Protein AF-A0A660VIP5-F1 (afdb_monomer)

pLDDT: mean 83.32, std 10.01, range [53.22, 92.81]

Secondary structure (DSSP, 8-state):
--------TT-S--------S--TT--EEEETTEEEE--TTHHHHHHHHHTEETTEE-GGGT--

Nearest PDB structures (foldseek):
  2emi-assembly1_A  TM=2.727E-01  e=9.345E+00  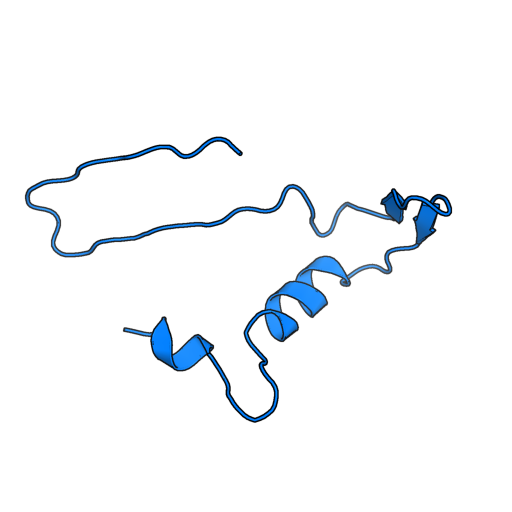Homo sapiens

Sequence (64 aa):
MWYTFCPRPGFATKGAAVVFAFGAGWDALETEEGRLAAPSGAAHYLEHVLFKRAGEDLSDRFAA

Mean predicted aligned error: 7.11 Å

Radius of gyration: 16.2 Å; Cα contacts (8 Å, |Δi|>4): 32; chains: 1; bounding box: 41×25×33 Å

Structure (mmCIF, N/CA/C/O backbone):
data_AF-A0A660VIP5-F1
#
_entry.id   AF-A0A660VIP5-F1
#
loop_
_atom_site.group_PDB
_atom_site.id
_atom_site.type_symbol
_atom_site.label_atom_id
_atom_site.label_alt_id
_atom_site.label_comp_id
_atom_site.label_asym_id
_atom_site.label_entity_id
_atom_site.label_seq_id
_atom_site.pdbx_PDB_ins_code
_atom_site.Cartn_x
_atom_site.Cartn_y
_atom_site.Cartn_z
_atom_site.occupancy
_atom_site.B_iso_or_equiv
_atom_site.auth_seq_id
_atom_site.auth_comp_id
_atom_site.auth_asym_id
_atom_site.auth_atom_id
_atom_site.pdbx_PDB_model_num
ATOM 1 N N . MET A 1 1 ? -2.160 16.109 -2.402 1.00 54.22 1 MET A N 1
ATOM 2 C CA . MET A 1 1 ? -1.464 14.893 -2.871 1.00 54.22 1 MET A CA 1
ATOM 3 C C . MET A 1 1 ? -0.087 15.318 -3.344 1.00 54.22 1 MET A C 1
ATOM 5 O O . MET A 1 1 ? -0.001 16.102 -4.279 1.00 54.22 1 MET A O 1
ATOM 9 N N . TRP A 1 2 ? 0.963 14.905 -2.640 1.00 66.31 2 TRP A N 1
ATOM 10 C CA . TRP A 1 2 ? 2.342 15.224 -3.009 1.00 66.31 2 TRP A CA 1
ATOM 11 C C . TRP A 1 2 ? 2.869 14.082 -3.875 1.00 66.31 2 TRP A C 1
ATOM 13 O O . TRP A 1 2 ? 2.741 12.926 -3.480 1.00 66.31 2 TRP A O 1
ATOM 23 N N . TYR A 1 3 ? 3.417 14.387 -5.050 1.00 82.25 3 TYR A N 1
ATOM 24 C CA . TYR A 1 3 ? 4.142 13.407 -5.854 1.00 82.25 3 TYR A CA 1
ATOM 25 C C . TYR A 1 3 ? 5.599 13.845 -5.974 1.00 82.25 3 TYR A C 1
ATOM 27 O O . TYR A 1 3 ? 5.891 15.033 -6.105 1.00 82.25 3 TYR A O 1
ATOM 35 N N . THR A 1 4 ? 6.508 12.876 -5.937 1.00 89.50 4 THR A N 1
ATOM 36 C CA . THR A 1 4 ? 7.938 13.105 -6.148 1.00 89.50 4 THR A CA 1
ATOM 37 C C . THR A 1 4 ? 8.322 12.498 -7.485 1.00 89.50 4 THR A C 1
ATOM 39 O O . THR A 1 4 ? 8.212 11.288 -7.674 1.00 89.50 4 THR A O 1
ATOM 42 N N . PHE A 1 5 ? 8.778 13.331 -8.419 1.00 91.25 5 PHE A N 1
ATOM 43 C CA . PHE A 1 5 ? 9.312 12.861 -9.694 1.00 91.25 5 PHE A CA 1
ATOM 44 C C . PHE A 1 5 ? 10.819 12.613 -9.573 1.00 91.25 5 PHE A C 1
ATOM 46 O O . PHE A 1 5 ? 11.570 13.509 -9.194 1.00 91.25 5 PHE A O 1
ATOM 53 N N . CYS A 1 6 ? 11.264 11.396 -9.891 1.00 90.19 6 CYS A N 1
ATOM 54 C CA . CYS A 1 6 ? 12.667 10.992 -9.787 1.00 90.19 6 CYS A CA 1
ATOM 55 C C . CYS A 1 6 ? 13.178 10.490 -11.151 1.00 90.19 6 CYS A C 1
ATOM 57 O O . CYS A 1 6 ? 13.093 9.291 -11.435 1.00 90.19 6 CYS A O 1
ATOM 59 N N . PRO A 1 7 ? 13.678 11.381 -12.030 1.00 90.81 7 PRO A N 1
ATOM 60 C CA . PRO A 1 7 ? 14.239 10.970 -13.310 1.00 90.81 7 PRO A CA 1
ATOM 61 C C . PRO A 1 7 ? 15.553 10.216 -13.083 1.00 90.81 7 PRO A C 1
ATOM 63 O O . PRO A 1 7 ? 16.496 10.748 -12.500 1.00 90.81 7 PRO A O 1
ATOM 66 N N . ARG A 1 8 ? 15.621 8.970 -13.561 1.00 89.31 8 ARG A N 1
ATOM 67 C CA . ARG A 1 8 ? 16.805 8.104 -13.446 1.00 89.31 8 ARG A CA 1
ATOM 68 C C . ARG A 1 8 ? 17.269 7.623 -14.828 1.00 89.31 8 ARG A C 1
ATOM 70 O O . ARG A 1 8 ? 17.012 6.476 -15.190 1.00 89.31 8 ARG A O 1
ATOM 77 N N . PRO A 1 9 ? 17.889 8.499 -15.646 1.00 90.75 9 PRO A N 1
ATOM 78 C CA . PRO A 1 9 ? 18.412 8.103 -16.952 1.00 90.75 9 PRO A CA 1
ATOM 79 C C . PRO A 1 9 ? 19.487 7.017 -16.792 1.00 90.75 9 PRO A C 1
ATOM 81 O O . PRO A 1 9 ? 20.286 7.061 -15.861 1.00 90.75 9 PRO A O 1
ATOM 84 N N . GLY A 1 10 ? 19.486 6.026 -17.684 1.00 92.81 10 GLY A N 1
ATOM 85 C CA . GLY A 1 10 ? 20.411 4.884 -17.640 1.00 92.81 10 GLY A CA 1
ATOM 86 C C . GLY A 1 10 ? 19.963 3.710 -16.761 1.00 92.81 10 GLY A C 1
ATOM 87 O O . GLY A 1 10 ? 20.587 2.655 -16.811 1.00 92.81 10 GLY A O 1
ATOM 88 N N . PHE A 1 11 ? 18.875 3.843 -15.996 1.00 91.94 11 PHE A N 1
ATOM 89 C CA . PHE A 1 11 ? 18.290 2.715 -15.267 1.00 91.94 11 PHE A CA 1
ATOM 90 C C . PHE A 1 11 ? 17.463 1.846 -16.221 1.00 91.94 11 PHE A C 1
ATOM 92 O O . PHE A 1 11 ? 16.679 2.362 -17.019 1.00 91.94 11 PHE A O 1
ATOM 99 N N . ALA A 1 12 ? 17.631 0.526 -16.122 1.00 90.50 12 ALA A N 1
ATOM 100 C CA . ALA A 1 12 ? 16.942 -0.435 -16.985 1.00 90.50 12 ALA A CA 1
ATOM 101 C C . ALA A 1 12 ? 15.436 -0.541 -16.686 1.00 90.50 12 ALA A C 1
ATOM 103 O O . ALA A 1 12 ? 14.647 -0.813 -17.586 1.00 90.50 12 ALA A O 1
ATOM 104 N N . THR A 1 13 ? 15.031 -0.299 -15.437 1.00 86.69 13 THR A N 1
ATOM 105 C CA . THR A 1 13 ? 13.641 -0.402 -14.980 1.00 86.69 13 THR A CA 1
ATOM 106 C C . THR A 1 13 ? 13.097 0.949 -14.530 1.00 86.69 13 THR A C 1
ATOM 108 O O . THR A 1 13 ? 13.820 1.820 -14.036 1.00 86.69 13 THR A O 1
ATOM 111 N N . LYS A 1 14 ? 11.785 1.125 -14.704 1.00 87.69 14 LYS A N 1
ATOM 112 C CA . LYS A 1 14 ? 11.025 2.272 -14.200 1.00 87.69 14 LYS A CA 1
ATOM 113 C C . LYS A 1 14 ? 10.057 1.763 -13.142 1.00 87.69 14 LYS A C 1
ATOM 115 O O . LYS A 1 14 ? 9.490 0.692 -13.305 1.00 87.69 14 LYS A 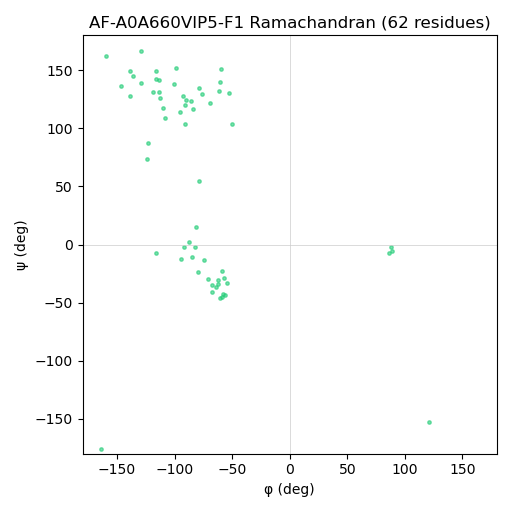O 1
ATOM 120 N N . GLY A 1 15 ? 9.866 2.538 -12.081 1.00 87.38 15 GLY A N 1
ATOM 121 C CA . GLY A 1 15 ? 8.947 2.196 -11.003 1.00 87.38 15 GLY A CA 1
ATOM 122 C C . GLY A 1 15 ? 8.163 3.417 -10.552 1.00 87.38 15 GLY A C 1
ATOM 123 O O . GLY A 1 15 ? 8.662 4.542 -10.611 1.00 87.38 15 GLY A O 1
ATOM 124 N N . ALA A 1 16 ? 6.939 3.178 -10.101 1.00 88.31 16 ALA A N 1
ATOM 125 C CA . ALA A 1 16 ? 6.098 4.159 -9.440 1.00 88.31 16 ALA A CA 1
ATOM 126 C C . ALA A 1 16 ? 5.443 3.489 -8.230 1.00 88.31 16 ALA A C 1
ATOM 128 O O . ALA A 1 16 ? 5.124 2.303 -8.278 1.00 88.31 16 ALA A O 1
ATOM 129 N N . ALA A 1 17 ? 5.257 4.248 -7.156 1.00 87.81 17 ALA A N 1
ATOM 130 C CA . ALA A 1 17 ? 4.594 3.776 -5.951 1.00 87.81 17 ALA A CA 1
ATOM 131 C C . ALA A 1 17 ? 3.497 4.763 -5.555 1.00 87.81 17 ALA A C 1
ATOM 133 O O . ALA A 1 17 ? 3.693 5.979 -5.611 1.00 87.81 17 ALA A O 1
ATOM 134 N N . VAL A 1 18 ? 2.357 4.222 -5.138 1.00 86.69 18 VAL A N 1
ATOM 135 C CA . VAL A 1 18 ? 1.287 4.965 -4.473 1.00 86.69 18 VAL A CA 1
ATOM 136 C C . VAL A 1 18 ? 1.228 4.445 -3.049 1.00 86.69 18 VAL A C 1
ATOM 138 O O . VAL A 1 18 ? 1.146 3.239 -2.835 1.00 86.69 18 VAL A O 1
ATOM 141 N N . VAL A 1 19 ? 1.315 5.350 -2.080 1.00 87.69 19 VAL A N 1
ATOM 142 C CA . VAL A 1 19 ? 1.336 5.001 -0.659 1.00 87.69 19 VAL A CA 1
ATOM 143 C C . VAL A 1 19 ? 0.138 5.644 0.016 1.00 87.69 19 VAL A C 1
ATOM 145 O O . VAL A 1 19 ? -0.106 6.841 -0.145 1.00 87.69 19 VAL A O 1
ATOM 148 N N . PHE A 1 20 ? -0.587 4.84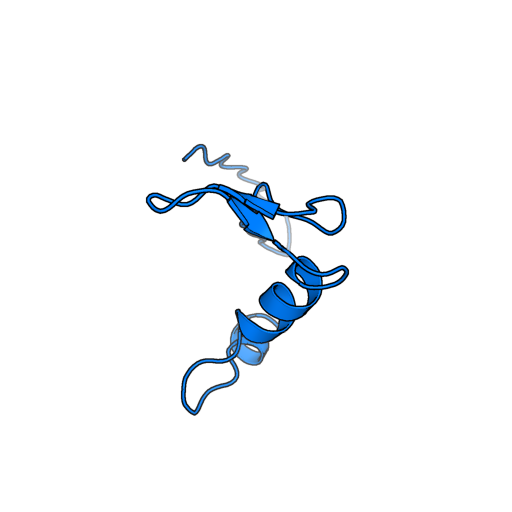4 0.789 1.00 85.19 20 PHE A N 1
ATOM 149 C CA . PHE A 1 20 ? -1.670 5.303 1.645 1.00 85.19 20 PHE A CA 1
ATOM 150 C C . PHE A 1 20 ? -1.155 5.408 3.078 1.00 85.19 20 PHE A C 1
ATOM 152 O O . PHE A 1 20 ? -0.430 4.534 3.549 1.00 85.19 20 PHE A O 1
ATOM 159 N N . ALA A 1 21 ? -1.535 6.469 3.789 1.00 87.06 21 ALA A N 1
ATOM 160 C CA . ALA A 1 21 ? -1.212 6.637 5.204 1.00 87.06 21 ALA A CA 1
ATOM 161 C C . ALA A 1 21 ? -2.155 5.793 6.085 1.00 87.06 21 ALA A C 1
ATOM 163 O O . ALA A 1 21 ? -2.829 6.321 6.957 1.00 87.06 21 ALA A O 1
ATOM 164 N N . PHE A 1 22 ? -2.234 4.491 5.811 1.00 86.94 22 PHE A N 1
ATOM 165 C CA . PHE A 1 22 ? -3.067 3.517 6.510 1.00 86.94 22 PHE A CA 1
ATOM 166 C C . PHE A 1 22 ? -2.335 2.172 6.534 1.00 86.94 22 PHE A C 1
ATOM 168 O O . PHE A 1 22 ? -1.746 1.768 5.534 1.00 86.94 22 PHE A O 1
ATOM 175 N N . GLY A 1 23 ? -2.336 1.485 7.676 1.00 88.44 23 GLY A N 1
ATOM 176 C CA . GLY A 1 23 ? -1.549 0.265 7.847 1.00 88.44 23 GLY A CA 1
ATOM 177 C C . GLY A 1 23 ? -1.976 -0.560 9.054 1.00 88.44 23 GLY A C 1
ATOM 178 O O . GLY A 1 23 ? -2.929 -0.223 9.746 1.00 88.44 23 GLY A O 1
ATOM 179 N N . ALA A 1 24 ? -1.245 -1.642 9.329 1.00 84.56 24 ALA A N 1
ATOM 180 C CA . ALA A 1 24 ? -1.616 -2.637 10.342 1.00 84.56 24 ALA A CA 1
ATOM 181 C C . ALA A 1 24 ? -1.770 -2.092 11.777 1.00 84.56 24 ALA A C 1
ATOM 183 O O . ALA A 1 24 ? -2.445 -2.717 12.587 1.00 84.56 24 ALA A O 1
ATOM 184 N N . GLY A 1 25 ? -1.145 -0.953 12.093 1.00 85.25 25 GLY A N 1
ATOM 185 C CA . GLY A 1 25 ? -1.251 -0.301 13.403 1.00 85.25 25 GLY A CA 1
ATOM 186 C C . GLY A 1 25 ? -2.496 0.571 13.590 1.00 85.25 25 GLY A C 1
ATOM 187 O O . GLY A 1 25 ? -2.653 1.155 14.655 1.00 85.25 25 GLY A O 1
ATOM 188 N N . TRP A 1 26 ? -3.348 0.701 12.570 1.00 86.38 26 TRP A N 1
ATOM 189 C CA . TRP A 1 26 ? -4.589 1.465 12.661 1.00 86.38 26 TRP A CA 1
ATOM 190 C C . TRP A 1 26 ? -5.703 0.583 13.224 1.00 86.38 26 TRP A C 1
ATOM 192 O O . TRP A 1 26 ? -6.012 -0.468 12.666 1.00 86.38 26 TRP A O 1
ATOM 202 N N . ASP A 1 27 ? -6.306 1.030 14.321 1.00 87.62 27 ASP A N 1
ATOM 203 C CA . ASP A 1 27 ? -7.422 0.369 15.006 1.00 87.62 27 ASP A CA 1
ATOM 204 C C . ASP A 1 27 ? -8.792 0.909 14.562 1.00 87.62 27 ASP A C 1
ATOM 206 O O . ASP A 1 27 ? -9.833 0.315 14.853 1.00 87.62 27 ASP A O 1
ATOM 210 N N . ALA A 1 28 ? -8.805 2.033 13.846 1.00 87.06 28 ALA A N 1
ATOM 211 C CA . ALA A 1 28 ? -10.001 2.645 13.304 1.00 87.06 28 ALA A CA 1
ATOM 212 C C . ALA A 1 28 ? -9.705 3.596 12.140 1.00 87.06 28 ALA A C 1
ATOM 214 O O . ALA A 1 28 ? -8.586 4.077 11.981 1.00 87.06 28 ALA A O 1
ATOM 215 N N . LEU A 1 29 ? -10.741 3.894 11.365 1.00 86.06 29 LEU A N 1
ATOM 216 C CA . LEU A 1 29 ? -10.766 4.879 10.293 1.00 86.06 29 LEU A CA 1
ATOM 217 C C . LEU A 1 29 ? -11.708 6.015 10.700 1.00 86.06 29 LEU A C 1
ATOM 219 O O . LEU A 1 29 ? -12.838 5.766 11.118 1.00 86.06 29 LEU A O 1
ATOM 223 N N . GLU A 1 30 ? -11.252 7.255 10.568 1.00 87.69 30 GLU A N 1
ATOM 224 C CA . GLU A 1 30 ? -12.122 8.423 10.716 1.00 87.69 30 GLU A CA 1
ATOM 225 C C . GLU A 1 30 ? -12.972 8.581 9.446 1.00 87.69 30 GLU A C 1
ATOM 227 O O . GLU A 1 30 ? -12.449 8.557 8.330 1.00 87.69 30 GLU A O 1
ATOM 232 N N . THR A 1 31 ? -14.285 8.719 9.619 1.00 87.62 31 THR A N 1
ATOM 233 C CA . THR A 1 31 ? -15.292 8.865 8.555 1.00 87.62 31 THR A CA 1
ATOM 234 C C . THR A 1 31 ? -16.184 10.073 8.845 1.00 87.62 31 THR A C 1
ATOM 236 O O . THR A 1 31 ? -16.165 10.603 9.958 1.00 87.62 31 THR A O 1
ATOM 239 N N . GLU A 1 32 ? -16.977 10.523 7.869 1.00 92.00 32 GLU A N 1
ATOM 240 C CA . GLU A 1 32 ? -17.917 11.638 8.075 1.00 92.00 32 GLU A CA 1
ATOM 241 C C . GLU A 1 32 ? -18.976 11.304 9.141 1.00 92.00 32 GLU A C 1
ATOM 243 O O . GLU A 1 32 ? -19.400 12.183 9.892 1.00 92.00 32 GLU A O 1
ATOM 248 N N . GLU A 1 33 ? -19.348 10.027 9.269 1.00 92.69 33 GLU A N 1
ATOM 249 C CA . GLU A 1 33 ? -20.294 9.535 10.272 1.00 92.69 33 GLU A CA 1
ATOM 250 C C . GLU A 1 33 ? -19.645 9.165 11.623 1.00 92.69 33 GLU A C 1
ATOM 252 O O . GLU A 1 33 ? -20.338 8.719 12.541 1.00 92.69 33 GLU A O 1
ATOM 257 N N . GLY A 1 34 ? -18.329 9.357 11.777 1.00 90.75 34 GLY A N 1
ATOM 258 C CA . GLY A 1 34 ? -17.582 9.090 13.009 1.00 90.75 34 GLY A CA 1
ATOM 259 C C . GLY A 1 34 ? -16.459 8.064 12.845 1.00 90.75 34 GLY A C 1
ATOM 260 O O . GLY A 1 34 ? -15.876 7.913 11.774 1.00 90.75 34 GLY A O 1
ATOM 261 N N . ARG A 1 35 ? -16.115 7.355 13.924 1.00 90.75 35 ARG A N 1
ATOM 262 C CA . ARG A 1 35 ? -14.964 6.441 13.953 1.00 90.75 35 ARG A CA 1
ATOM 263 C C . ARG A 1 35 ? -15.390 5.002 13.647 1.00 90.75 35 ARG A C 1
ATOM 265 O O . ARG A 1 35 ? -16.100 4.379 14.435 1.00 90.75 35 ARG A O 1
ATOM 272 N N . LEU A 1 36 ? -14.927 4.461 12.522 1.00 89.25 36 LEU A N 1
ATOM 273 C CA . LEU A 1 36 ? -15.166 3.079 12.103 1.00 89.25 36 LEU A CA 1
ATOM 274 C C . LEU A 1 36 ? -14.049 2.174 12.628 1.00 89.25 36 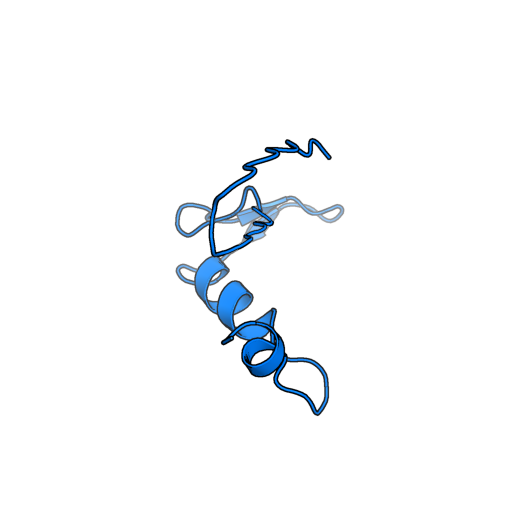LEU A C 1
ATOM 276 O O . LEU A 1 36 ? -12.893 2.358 12.262 1.00 89.25 36 LEU A O 1
ATOM 280 N N . ALA A 1 37 ? -14.373 1.172 13.443 1.00 90.19 37 ALA A N 1
ATOM 281 C CA . ALA A 1 37 ? -13.379 0.203 13.907 1.00 90.19 37 ALA A CA 1
ATOM 282 C C . ALA A 1 37 ? -12.755 -0.570 12.727 1.00 90.19 37 ALA A C 1
ATOM 284 O O . ALA A 1 37 ? -13.468 -1.102 11.875 1.00 90.19 37 ALA A O 1
ATOM 285 N N . ALA A 1 38 ? -11.426 -0.661 12.705 1.00 88.38 38 ALA A N 1
ATOM 286 C CA . ALA A 1 38 ? -10.656 -1.411 11.722 1.00 88.38 38 ALA A CA 1
ATOM 287 C C . ALA A 1 38 ? -10.070 -2.659 12.406 1.00 88.38 38 ALA A C 1
ATOM 289 O O . ALA A 1 38 ? -9.163 -2.540 13.232 1.00 88.38 38 ALA A O 1
ATOM 290 N N . PRO A 1 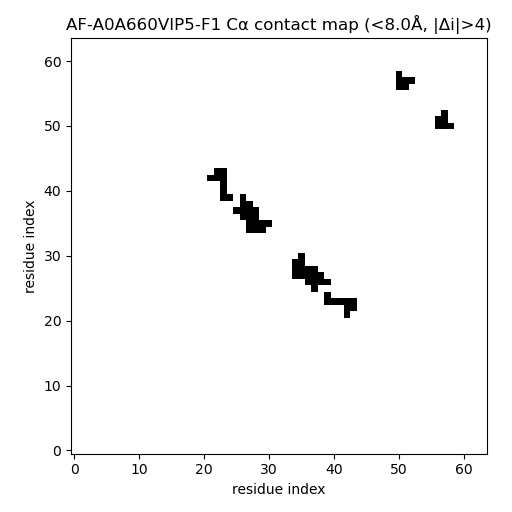39 ? -10.575 -3.86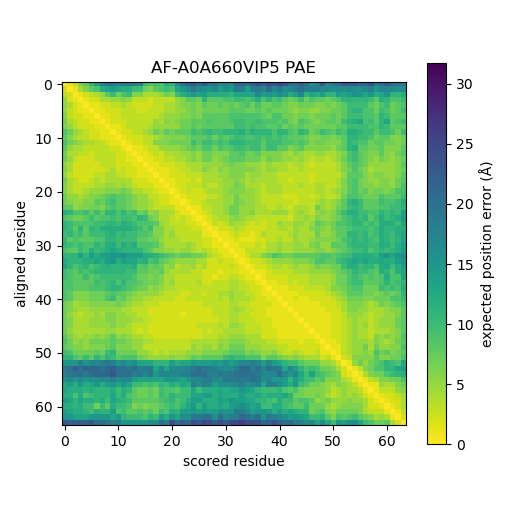8 12.100 1.00 89.31 39 PRO A N 1
ATOM 291 C CA . PRO A 1 39 ? -10.021 -5.095 12.657 1.00 89.31 39 PRO A CA 1
ATOM 292 C C . PRO A 1 39 ? -8.549 -5.272 12.284 1.00 89.31 39 PRO A C 1
ATOM 294 O O . PRO A 1 39 ? -8.111 -4.870 11.201 1.00 89.31 39 PRO A O 1
ATOM 297 N N . SER A 1 40 ? -7.788 -5.955 13.140 1.00 90.25 40 SER A N 1
ATOM 298 C CA . SER A 1 40 ? -6.423 -6.358 12.803 1.00 90.25 40 SER A CA 1
ATOM 299 C C . SER A 1 40 ? -6.401 -7.113 11.470 1.00 90.25 40 SER A C 1
ATOM 301 O O . SER A 1 40 ? -7.182 -8.035 11.247 1.00 90.25 40 SER A O 1
ATOM 303 N N . GLY A 1 41 ? -5.507 -6.700 10.572 1.00 89.38 41 GLY A N 1
ATOM 304 C CA . GLY A 1 41 ? -5.407 -7.259 9.223 1.00 89.38 41 GLY A CA 1
ATOM 305 C C . GLY A 1 41 ? -6.285 -6.579 8.168 1.00 89.38 41 GLY A C 1
ATOM 306 O O . GLY A 1 41 ? -6.110 -6.884 6.993 1.00 89.38 41 GLY A O 1
ATOM 307 N N . ALA A 1 42 ? -7.150 -5.620 8.524 1.00 90.00 42 ALA A N 1
ATOM 308 C CA . ALA A 1 42 ? -7.988 -4.903 7.556 1.00 90.00 42 ALA A CA 1
ATOM 309 C C . ALA A 1 42 ? -7.167 -4.190 6.467 1.00 90.00 42 ALA A C 1
ATOM 311 O O . ALA A 1 42 ? -7.501 -4.287 5.290 1.00 90.00 42 ALA A O 1
ATOM 312 N N . ALA A 1 43 ? -6.060 -3.535 6.836 1.00 89.75 43 ALA A N 1
ATOM 313 C CA . ALA A 1 43 ? -5.172 -2.882 5.871 1.00 89.75 43 ALA A CA 1
ATOM 314 C C . ALA A 1 43 ? -4.574 -3.865 4.855 1.00 89.75 43 ALA A C 1
ATOM 316 O O . ALA A 1 43 ? -4.624 -3.616 3.654 1.00 89.75 43 ALA A O 1
ATOM 317 N N . HIS A 1 44 ? -4.084 -5.011 5.331 1.00 90.56 44 HIS A N 1
ATOM 318 C CA . HIS A 1 44 ? -3.537 -6.054 4.465 1.00 90.56 44 HIS A CA 1
ATOM 319 C C . HIS A 1 44 ? -4.636 -6.689 3.602 1.00 90.56 44 HIS A C 1
ATOM 321 O O . HIS A 1 44 ? -4.454 -6.894 2.410 1.00 90.56 44 HIS A O 1
ATOM 327 N N . TYR A 1 45 ? -5.819 -6.944 4.160 1.00 90.19 45 TYR A N 1
ATOM 328 C CA . TYR A 1 45 ? -6.949 -7.445 3.381 1.00 90.19 45 TYR A CA 1
ATOM 329 C C . TYR A 1 45 ? -7.329 -6.491 2.238 1.00 90.19 45 TYR A C 1
ATOM 331 O O . TYR A 1 45 ? -7.516 -6.927 1.102 1.00 90.19 45 TYR A O 1
ATOM 339 N N . LEU A 1 46 ? -7.406 -5.187 2.519 1.00 88.19 46 LEU A N 1
ATOM 340 C CA . LEU A 1 46 ? -7.715 -4.172 1.514 1.00 88.19 46 LEU A CA 1
ATOM 341 C C . LEU A 1 46 ? -6.633 -4.079 0.431 1.00 88.19 46 LEU A C 1
ATOM 343 O O . LEU A 1 46 ? -6.986 -3.923 -0.734 1.00 88.19 46 LEU A O 1
ATOM 347 N N . GLU A 1 47 ? -5.354 -4.249 0.774 1.00 87.88 47 GLU A N 1
ATOM 348 C CA . GLU A 1 47 ? -4.252 -4.346 -0.197 1.00 87.88 47 GLU A CA 1
ATOM 349 C C . GLU A 1 47 ? -4.476 -5.481 -1.215 1.00 87.88 47 GLU A C 1
ATOM 351 O O . GLU A 1 47 ? -4.339 -5.260 -2.417 1.00 87.88 47 GLU A O 1
ATOM 356 N N . HIS A 1 48 ? -4.921 -6.665 -0.770 1.00 86.56 48 HIS A N 1
ATOM 357 C CA . HIS A 1 48 ? -5.255 -7.789 -1.666 1.00 86.56 48 HIS A CA 1
ATOM 358 C C . HIS A 1 48 ? -6.488 -7.525 -2.534 1.00 86.56 48 HIS A C 1
ATOM 360 O O . HIS A 1 48 ? -6.575 -8.001 -3.666 1.00 86.56 48 HIS A O 1
ATOM 366 N N . VAL A 1 49 ? -7.482 -6.813 -2.001 1.00 86.94 49 VAL A N 1
ATOM 367 C CA . VAL A 1 49 ? -8.721 -6.508 -2.732 1.00 86.94 49 VAL A CA 1
ATOM 368 C C . VAL A 1 49 ? -8.537 -5.341 -3.701 1.00 86.94 49 VAL A C 1
ATOM 370 O O . VAL A 1 49 ? -9.251 -5.282 -4.696 1.00 86.94 49 VAL A O 1
ATOM 373 N N . LEU A 1 50 ? -7.557 -4.459 -3.482 1.00 84.12 50 LEU A N 1
ATOM 374 C CA . LEU A 1 50 ? -7.308 -3.278 -4.315 1.00 84.12 50 LEU A CA 1
ATOM 375 C C . LEU A 1 50 ? -7.129 -3.622 -5.803 1.00 84.12 50 LEU A C 1
ATOM 377 O O . LEU A 1 50 ? -7.530 -2.853 -6.675 1.00 84.12 50 LEU A O 1
ATOM 381 N N . PHE A 1 51 ? -6.563 -4.792 -6.090 1.00 80.06 51 PHE A N 1
ATOM 382 C CA . PHE A 1 51 ? -6.320 -5.268 -7.452 1.00 80.06 51 PHE A CA 1
ATOM 383 C C . PHE A 1 51 ? -7.465 -6.113 -8.028 1.00 80.06 51 PHE A C 1
ATOM 385 O O . PHE A 1 51 ? -7.416 -6.489 -9.197 1.00 80.06 51 PHE A O 1
ATOM 392 N N . LYS A 1 52 ? -8.521 -6.375 -7.247 1.00 80.19 52 LYS A N 1
ATOM 393 C CA . LYS A 1 52 ? -9.711 -7.107 -7.690 1.00 80.19 52 LYS A CA 1
ATOM 394 C C . LYS A 1 52 ? -10.743 -6.122 -8.231 1.00 80.19 52 LYS A C 1
ATOM 396 O O . LYS A 1 52 ? -11.449 -5.461 -7.472 1.00 80.19 52 LYS A O 1
ATOM 401 N N . ARG A 1 53 ? -10.875 -6.041 -9.555 1.00 69.88 53 ARG A N 1
ATOM 402 C CA . ARG A 1 53 ? -11.994 -5.354 -10.215 1.00 69.88 53 ARG A CA 1
ATOM 403 C C . ARG A 1 53 ? -13.030 -6.397 -10.634 1.00 69.88 53 ARG A C 1
ATOM 405 O O . ARG A 1 53 ? -12.682 -7.549 -10.859 1.00 69.88 53 ARG A O 1
ATOM 412 N N . ALA A 1 54 ? -14.309 -6.026 -10.717 1.00 58.59 54 ALA A N 1
ATOM 413 C CA . ALA A 1 54 ? -15.377 -6.936 -11.141 1.00 58.59 54 ALA A CA 1
ATOM 414 C C . ALA A 1 54 ? -15.017 -7.658 -12.459 1.00 58.59 54 ALA A C 1
ATOM 416 O O . ALA A 1 54 ? -15.086 -7.058 -13.528 1.00 58.59 54 ALA A O 1
ATOM 417 N N . GLY A 1 55 ? -14.628 -8.933 -1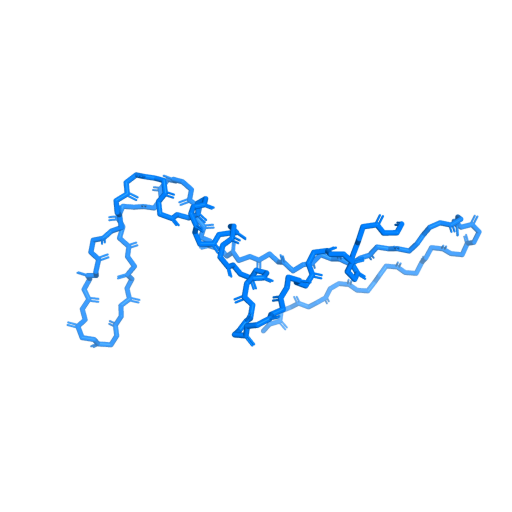2.352 1.00 61.41 55 GLY A N 1
ATOM 418 C CA . GLY A 1 55 ? -14.247 -9.801 -13.470 1.00 61.41 55 GLY A CA 1
ATOM 419 C C . GLY A 1 55 ? -12.772 -9.774 -13.898 1.00 61.41 55 GLY A C 1
ATOM 420 O O . GLY A 1 55 ? -12.423 -10.538 -14.790 1.00 61.41 55 GLY A O 1
ATOM 421 N N . GLU A 1 56 ? -11.907 -8.956 -13.289 1.00 69.06 56 GLU A N 1
ATOM 422 C CA . GLU A 1 56 ? -10.505 -8.800 -13.709 1.00 69.06 56 GLU A CA 1
ATOM 423 C C . GLU A 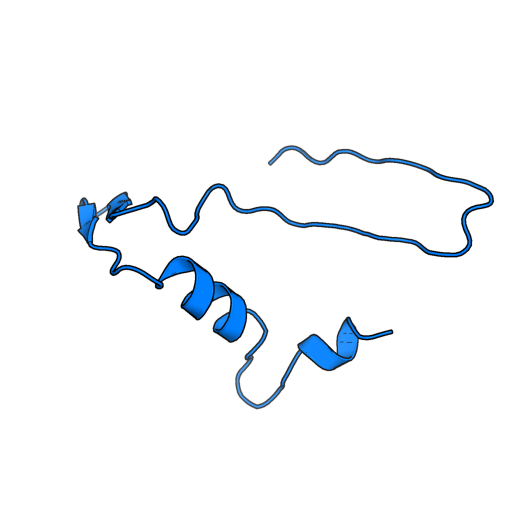1 56 ? -9.553 -8.721 -12.504 1.00 69.06 56 GLU A C 1
ATOM 425 O O . GLU A 1 56 ? -9.729 -7.890 -11.608 1.00 69.06 56 GLU A O 1
ATOM 430 N N . ASP A 1 57 ? -8.518 -9.564 -12.510 1.00 73.31 57 ASP A N 1
ATOM 431 C CA . ASP A 1 57 ? -7.341 -9.393 -11.659 1.00 73.31 57 ASP A CA 1
ATOM 432 C C . ASP A 1 57 ? -6.379 -8.417 -12.350 1.00 73.31 57 ASP A C 1
ATOM 434 O O . ASP A 1 57 ? -5.901 -8.659 -13.458 1.00 73.31 57 ASP A O 1
ATOM 438 N N . LEU A 1 58 ? -6.140 -7.265 -11.726 1.00 75.44 58 LEU A N 1
ATOM 439 C CA . LEU A 1 58 ? -5.279 -6.229 -12.290 1.00 75.44 58 LEU A CA 1
ATOM 440 C C . LEU A 1 58 ? -3.797 -6.453 -11.979 1.00 75.44 58 LEU A C 1
ATOM 442 O O . LEU A 1 58 ? -2.972 -5.756 -12.571 1.00 75.44 58 LEU A O 1
ATOM 446 N N . SER A 1 59 ? -3.445 -7.384 -11.086 1.00 72.06 59 SER A N 1
ATOM 447 C CA . SER A 1 59 ? -2.055 -7.622 -10.675 1.00 72.06 59 SER A CA 1
ATOM 448 C C . SER A 1 59 ? -1.166 -8.068 -11.842 1.00 72.06 59 SER A C 1
ATOM 450 O O . SER A 1 59 ? -0.035 -7.594 -11.956 1.00 72.06 59 SER A O 1
ATOM 452 N N . ASP A 1 60 ? -1.717 -8.829 -12.793 1.00 69.50 60 ASP A N 1
ATOM 453 C CA . ASP A 1 60 ? -1.039 -9.241 -14.031 1.00 69.50 60 ASP A CA 1
ATOM 454 C C . ASP A 1 60 ? -0.539 -8.053 -14.867 1.00 69.50 60 ASP A C 1
ATOM 456 O O . ASP A 1 60 ? 0.471 -8.143 -15.563 1.00 69.50 60 ASP A O 1
ATOM 460 N N . ARG A 1 61 ? -1.206 -6.894 -14.781 1.00 71.50 61 ARG A N 1
ATOM 461 C CA . ARG A 1 61 ? -0.798 -5.677 -15.505 1.00 71.50 61 ARG A CA 1
ATOM 462 C C . ARG A 1 61 ? 0.434 -5.009 -14.893 1.00 71.50 61 ARG A C 1
ATOM 464 O O . ARG A 1 61 ? 1.005 -4.120 -15.524 1.00 71.50 61 ARG A O 1
ATOM 471 N N . PHE A 1 62 ? 0.814 -5.411 -13.682 1.00 65.19 62 PHE A N 1
ATOM 472 C CA . PHE A 1 62 ? 1.935 -4.867 -12.919 1.00 65.19 62 PHE A CA 1
ATOM 473 C C . PHE A 1 62 ? 3.054 -5.893 -12.667 1.00 65.19 62 PHE A C 1
ATOM 475 O O . PHE A 1 62 ? 4.111 -5.498 -12.187 1.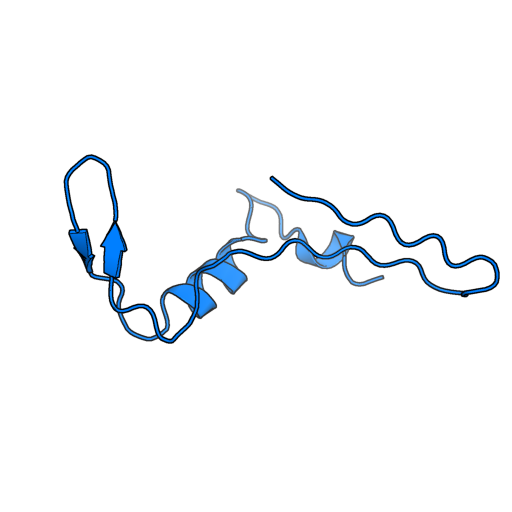00 65.19 62 PHE A O 1
ATOM 482 N N . ALA A 1 63 ? 2.859 -7.173 -13.006 1.00 63.78 63 ALA A N 1
ATOM 483 C CA . ALA A 1 63 ? 3.807 -8.267 -12.756 1.00 63.78 63 ALA A CA 1
ATOM 484 C C . ALA A 1 63 ? 4.960 -8.387 -13.786 1.00 63.78 63 ALA A C 1
ATOM 486 O O . ALA A 1 63 ? 5.609 -9.431 -13.850 1.00 63.78 63 ALA A O 1
ATOM 487 N N . ALA A 1 64 ? 5.194 -7.351 -14.600 1.00 53.22 64 ALA A N 1
ATOM 488 C CA . ALA A 1 64 ? 6.188 -7.343 -15.683 1.00 53.22 64 ALA A CA 1
ATOM 489 C C . ALA A 1 64 ? 7.630 -7.107 -15.205 1.00 53.22 64 ALA A C 1
ATOM 491 O O . ALA A 1 64 ? 7.839 -6.218 -14.347 1.00 53.22 64 ALA A O 1
#

Foldseek 3Di:
DDDDDDDDPPDPDDDDDDDDPDDQPDQWDQDPVGTGGQDRCNRVVVVCCVQDDDVDRNVVVVPD

Solvent-accessible surface area (backbone atoms only — not comparable to full-atom values): 4552 Å² total; per-residue (Å²): 139,90,82,84,89,79,92,61,88,90,56,94,73,85,86,85,86,87,86,70,102,70,46,71,88,46,60,53,44,85,50,97,95,41,78,43,80,34,58,84,52,47,46,58,52,48,61,67,46,72,40,56,47,99,93,43,75,50,57,74,82,68,72,119